Protein AF-A0A9D7FV08-F1 (afdb_monomer_lite)

Sequence (147 aa):
METNSMSLSLPQIPALQTSGFGVEDLQSLSDRTRSGKKLSDQEIQKIGQQFESLLLHQLLSIMRRSIPKTELFGKNSAEGVYQDLFDEKMAEQVAQSGQTGISSSIVEEIQRQQEQVNPSSVGSRFIPLHPSSEKFSPWVSQENSGH

Structure (mmCIF, N/CA/C/O backbone):
data_AF-A0A9D7FV08-F1
#
_entry.id   AF-A0A9D7FV08-F1
#
loop_
_atom_site.group_PDB
_atom_site.id
_atom_site.type_symbol
_atom_site.label_atom_id
_atom_site.label_alt_id
_atom_site.label_comp_id
_atom_site.label_asym_id
_atom_site.label_entity_id
_atom_site.label_seq_id
_atom_site.pdbx_PDB_ins_code
_atom_site.Cartn_x
_atom_site.Cartn_y
_atom_site.Cartn_z
_atom_site.occupancy
_atom_site.B_iso_or_equiv
_atom_site.auth_seq_id
_atom_site.auth_comp_id
_atom_site.auth_asym_id
_atom_site.auth_atom_id
_atom_site.pdbx_PDB_model_num
ATOM 1 N N . MET A 1 1 ? 56.564 25.389 -2.082 1.00 43.34 1 MET A N 1
ATOM 2 C CA . MET A 1 1 ? 55.549 25.104 -3.117 1.00 43.34 1 MET A CA 1
ATOM 3 C C . MET A 1 1 ? 54.684 23.986 -2.569 1.00 43.34 1 MET A C 1
ATOM 5 O O . MET A 1 1 ? 55.066 22.830 -2.667 1.00 43.34 1 MET A O 1
ATOM 9 N N . GLU A 1 2 ? 53.617 24.341 -1.857 1.00 44.69 2 GLU A N 1
ATOM 10 C CA . GLU A 1 2 ? 52.739 23.369 -1.201 1.00 44.69 2 GLU A CA 1
ATOM 11 C C . GLU A 1 2 ? 51.696 22.883 -2.208 1.00 44.69 2 GLU A C 1
ATOM 13 O O . GLU A 1 2 ? 50.932 23.672 -2.765 1.00 44.69 2 GLU A O 1
ATOM 18 N N . THR A 1 3 ? 51.699 21.584 -2.495 1.00 57.91 3 THR A N 1
ATOM 19 C CA . THR A 1 3 ? 50.696 20.943 -3.343 1.00 57.91 3 THR A CA 1
ATOM 20 C C . THR A 1 3 ? 49.408 20.813 -2.543 1.00 57.91 3 THR A C 1
ATOM 22 O O . THR A 1 3 ? 49.222 19.856 -1.788 1.00 57.91 3 THR A O 1
ATOM 25 N N . ASN A 1 4 ? 48.534 21.808 -2.690 1.00 55.84 4 ASN A N 1
ATOM 26 C CA . ASN A 1 4 ? 47.179 21.767 -2.164 1.00 55.84 4 ASN A CA 1
ATOM 27 C C . ASN A 1 4 ? 46.452 20.561 -2.779 1.00 55.84 4 ASN A C 1
ATOM 29 O O . ASN A 1 4 ? 46.075 20.560 -3.951 1.00 55.84 4 ASN A O 1
ATOM 33 N N . SER A 1 5 ? 46.350 19.502 -1.984 1.00 55.91 5 SER A N 1
ATOM 34 C CA . SER A 1 5 ? 45.715 18.246 -2.347 1.00 55.91 5 SER A CA 1
ATOM 35 C C . SER A 1 5 ? 44.211 18.451 -2.228 1.00 55.91 5 SER A C 1
ATOM 37 O O . SER A 1 5 ? 43.653 18.334 -1.141 1.00 55.91 5 SER A O 1
ATOM 39 N N . MET A 1 6 ? 43.558 18.818 -3.332 1.00 56.00 6 MET A N 1
ATOM 40 C CA . MET A 1 6 ? 42.100 18.901 -3.394 1.00 56.00 6 MET A CA 1
ATOM 41 C C . MET A 1 6 ? 41.525 17.495 -3.207 1.00 56.00 6 MET A C 1
ATOM 43 O O . MET A 1 6 ? 41.495 16.688 -4.137 1.00 56.00 6 MET A O 1
ATOM 47 N N . SER A 1 7 ? 41.102 17.186 -1.982 1.00 61.41 7 SER A N 1
ATOM 48 C CA . SER A 1 7 ? 40.322 15.995 -1.685 1.00 61.41 7 SER A CA 1
ATOM 49 C C . SER A 1 7 ? 38.970 16.124 -2.385 1.00 61.41 7 SER A C 1
ATOM 51 O O . SER A 1 7 ? 38.128 16.944 -2.028 1.00 61.41 7 SER A O 1
ATOM 53 N N . LEU A 1 8 ? 38.772 15.322 -3.429 1.00 59.75 8 LEU A N 1
ATOM 54 C CA . LEU A 1 8 ? 37.469 15.112 -4.050 1.00 59.75 8 LEU A CA 1
ATOM 55 C C . LEU A 1 8 ? 36.576 14.392 -3.034 1.00 59.75 8 LEU A C 1
ATOM 57 O O . LEU A 1 8 ? 36.574 13.165 -2.947 1.00 59.75 8 LEU A O 1
ATOM 61 N N . SER A 1 9 ? 35.851 15.161 -2.222 1.00 62.00 9 SER A N 1
ATOM 62 C CA . SER A 1 9 ? 34.785 14.628 -1.386 1.00 62.00 9 SER A CA 1
ATOM 63 C C . SER A 1 9 ? 33.670 14.130 -2.303 1.00 62.00 9 SER A C 1
ATOM 65 O O . SER A 1 9 ? 33.043 14.898 -3.032 1.00 62.00 9 SER A O 1
ATOM 67 N N . LEU A 1 10 ? 33.444 12.813 -2.305 1.00 63.81 10 LEU A N 1
ATOM 68 C CA . LEU A 1 10 ? 32.288 12.238 -2.983 1.00 63.81 10 LEU A CA 1
ATOM 69 C C . LEU A 1 10 ? 31.018 12.892 -2.414 1.00 63.81 10 LEU A C 1
ATOM 71 O O . LEU A 1 10 ? 30.876 12.941 -1.184 1.00 63.81 10 LEU A O 1
ATOM 75 N N . PRO A 1 11 ? 30.085 13.360 -3.266 1.00 57.44 11 PRO A N 1
ATOM 76 C CA . PRO A 1 11 ? 28.785 13.800 -2.792 1.00 57.44 11 PRO A CA 1
ATOM 77 C C . PRO A 1 11 ? 28.150 12.650 -2.007 1.00 57.44 11 PRO A C 1
ATOM 79 O O . PRO A 1 11 ? 28.005 11.538 -2.514 1.00 57.44 11 PRO A O 1
ATOM 82 N N . GLN A 1 12 ? 27.828 12.907 -0.740 1.00 47.84 12 GLN A N 1
ATOM 83 C CA . GLN A 1 12 ? 27.080 11.966 0.079 1.00 47.84 12 GLN A CA 1
ATOM 84 C C . GLN A 1 12 ? 25.683 11.871 -0.528 1.00 47.84 12 GLN A C 1
ATOM 86 O O . GLN A 1 12 ? 24.924 12.838 -0.485 1.00 47.84 12 GLN A O 1
ATOM 91 N N . ILE A 1 13 ? 25.363 10.734 -1.142 1.00 57.72 13 ILE A N 1
ATOM 92 C CA . ILE A 1 13 ? 23.994 10.447 -1.562 1.00 57.72 13 ILE A CA 1
ATOM 93 C C . ILE A 1 13 ? 23.196 10.346 -0.256 1.00 57.72 13 ILE A C 1
ATOM 95 O O . ILE A 1 13 ? 23.526 9.479 0.560 1.00 57.72 13 ILE A O 1
ATOM 99 N N . PRO A 1 14 ? 22.224 11.239 0.011 1.00 55.28 14 PRO A N 1
ATOM 100 C CA . PRO A 1 14 ? 21.409 11.130 1.211 1.00 55.28 14 PRO A CA 1
ATOM 101 C C . PRO A 1 14 ? 20.807 9.729 1.236 1.00 55.28 14 PRO A C 1
ATOM 103 O O . PRO A 1 14 ? 20.305 9.262 0.211 1.00 55.28 14 PRO A O 1
ATOM 106 N N . ALA A 1 15 ? 20.906 9.049 2.383 1.00 54.88 15 ALA A N 1
ATOM 107 C CA . ALA A 1 15 ? 20.242 7.769 2.579 1.00 54.88 15 ALA A CA 1
ATOM 108 C C . ALA A 1 15 ? 18.795 7.947 2.123 1.00 54.88 15 ALA A C 1
ATOM 110 O O . ALA A 1 15 ? 18.100 8.843 2.610 1.00 54.88 15 ALA A O 1
ATOM 111 N N . LEU A 1 16 ? 18.403 7.178 1.108 1.00 51.72 16 LEU A N 1
ATOM 112 C CA . LEU A 1 16 ? 17.084 7.265 0.515 1.00 51.72 16 LEU A CA 1
ATOM 113 C C . LEU A 1 16 ? 16.101 6.997 1.655 1.00 51.72 16 LEU A C 1
ATOM 115 O O . LEU A 1 16 ? 16.036 5.881 2.166 1.00 51.72 16 LEU A O 1
ATOM 119 N N . GLN A 1 17 ? 15.425 8.044 2.131 1.00 48.50 17 GLN A N 1
ATOM 120 C CA . GLN A 1 17 ? 14.395 7.925 3.151 1.00 48.50 17 GLN A CA 1
ATOM 121 C C . GLN A 1 17 ? 13.222 7.237 2.468 1.00 48.50 17 GLN A C 1
ATOM 123 O O . GLN A 1 17 ? 12.327 7.872 1.913 1.00 48.50 17 GLN A O 1
ATOM 128 N N . THR A 1 18 ? 13.290 5.913 2.424 1.00 53.62 18 THR A N 1
ATOM 129 C CA . THR A 1 18 ? 12.169 5.055 2.092 1.00 53.62 18 THR A CA 1
ATOM 130 C C . THR A 1 18 ? 11.127 5.282 3.179 1.00 53.62 18 THR A C 1
ATOM 132 O O . THR A 1 18 ? 11.141 4.683 4.246 1.00 53.62 18 THR A O 1
ATOM 135 N N . SER A 1 19 ? 10.261 6.258 2.936 1.00 52.47 19 SER A N 1
ATOM 136 C CA . SER A 1 19 ? 9.053 6.523 3.711 1.00 52.47 19 SER A CA 1
ATOM 137 C C . SER A 1 19 ? 7.974 5.443 3.520 1.00 52.47 19 SER A C 1
ATOM 139 O O . SER A 1 19 ? 6.914 5.539 4.135 1.00 52.47 19 SER A O 1
ATOM 141 N N . GLY A 1 20 ? 8.245 4.419 2.701 1.00 59.19 20 GLY A N 1
ATOM 142 C CA . GLY A 1 20 ? 7.480 3.177 2.605 1.00 59.19 20 GLY A CA 1
ATOM 143 C C . GLY A 1 20 ? 8.078 2.088 3.486 1.00 59.19 20 GLY A C 1
ATOM 144 O O . GLY A 1 20 ? 9.272 2.130 3.772 1.00 59.19 20 GLY A O 1
ATOM 145 N N . PHE A 1 21 ? 7.219 1.168 3.952 1.00 61.84 21 PHE A N 1
ATOM 146 C CA . PHE A 1 21 ? 7.533 -0.050 4.722 1.00 61.84 21 PHE A CA 1
ATOM 147 C C . PHE A 1 21 ? 8.966 -0.124 5.267 1.00 61.84 21 PHE A C 1
ATOM 149 O O . PHE A 1 21 ? 9.821 -0.862 4.773 1.00 61.84 21 PHE A O 1
ATOM 156 N N . GLY A 1 22 ? 9.229 0.643 6.323 1.00 65.81 22 GLY A N 1
ATOM 157 C CA . GLY A 1 22 ? 10.465 0.483 7.072 1.00 65.81 22 GLY A CA 1
ATOM 158 C C . GLY A 1 22 ? 10.504 -0.903 7.710 1.00 65.81 22 GLY A C 1
ATOM 159 O O . GLY A 1 22 ? 9.480 -1.421 8.171 1.00 65.81 22 GLY A O 1
ATOM 160 N N . VAL A 1 23 ? 11.698 -1.486 7.793 1.00 64.38 23 VAL A N 1
ATOM 161 C CA . VAL A 1 23 ? 11.938 -2.696 8.593 1.00 64.38 23 VAL A CA 1
ATOM 162 C C . VAL A 1 23 ? 11.474 -2.505 10.044 1.00 64.38 23 VAL A C 1
ATOM 164 O O . VAL A 1 23 ? 11.003 -3.460 10.662 1.00 64.38 23 VAL A O 1
ATOM 167 N N . GLU A 1 24 ? 11.506 -1.270 10.556 1.00 70.69 24 GLU A N 1
ATOM 168 C CA . GLU A 1 24 ? 10.971 -0.907 11.868 1.00 70.69 24 GLU A CA 1
ATOM 169 C C . GLU A 1 24 ? 9.457 -1.129 11.996 1.00 70.69 24 GLU A C 1
ATOM 171 O O . GLU A 1 24 ? 8.996 -1.585 13.044 1.00 70.69 24 GLU A O 1
ATOM 176 N N . ASP A 1 25 ? 8.667 -0.836 10.956 1.00 73.62 25 ASP A N 1
ATOM 177 C CA . ASP A 1 25 ? 7.207 -0.959 11.052 1.00 73.62 25 ASP A CA 1
ATOM 178 C C . ASP A 1 25 ? 6.809 -2.435 11.146 1.00 73.62 25 ASP A C 1
ATOM 180 O O . ASP A 1 25 ? 6.019 -2.815 12.010 1.00 73.62 25 ASP A O 1
ATOM 184 N N . LEU A 1 26 ? 7.463 -3.295 10.358 1.00 71.75 26 LEU A N 1
ATOM 185 C CA . LEU A 1 26 ? 7.287 -4.748 10.412 1.00 71.75 26 LEU A CA 1
ATOM 186 C C . LEU A 1 26 ? 7.698 -5.335 11.764 1.00 71.75 26 LEU A C 1
ATOM 188 O O . LEU A 1 26 ? 6.971 -6.164 12.315 1.00 71.75 26 LEU A O 1
ATOM 192 N N . GLN A 1 27 ? 8.834 -4.909 12.320 1.00 77.94 27 GLN A N 1
ATOM 193 C CA . GLN A 1 27 ? 9.280 -5.365 13.639 1.00 77.94 27 GLN A CA 1
ATOM 194 C C . GLN A 1 27 ? 8.284 -4.960 14.729 1.00 77.94 27 GLN A C 1
ATOM 196 O O . GLN A 1 27 ? 7.846 -5.809 15.505 1.00 77.94 27 GLN A O 1
ATOM 201 N N . SER A 1 28 ? 7.824 -3.707 14.718 1.00 77.94 28 SER A N 1
ATOM 202 C CA . SER A 1 28 ? 6.851 -3.223 15.701 1.00 77.94 28 SER A CA 1
ATOM 203 C C . SER A 1 28 ? 5.513 -3.974 15.631 1.00 77.94 28 SER A C 1
ATOM 205 O O . SER A 1 28 ? 4.915 -4.291 16.661 1.00 77.94 28 SER A O 1
ATOM 207 N N . LEU A 1 29 ? 5.049 -4.322 14.427 1.00 74.94 29 LEU A N 1
ATOM 208 C CA . LEU A 1 29 ? 3.842 -5.123 14.216 1.00 74.94 29 LEU A CA 1
ATOM 209 C C . LEU A 1 29 ? 4.030 -6.567 14.703 1.00 74.94 29 LEU A C 1
ATOM 211 O O . LEU A 1 29 ? 3.135 -7.141 15.333 1.00 74.94 29 LEU A O 1
ATOM 215 N N . SER A 1 30 ? 5.209 -7.139 14.461 1.00 78.62 30 SER A N 1
ATOM 216 C CA . SER A 1 30 ? 5.587 -8.487 14.901 1.00 78.62 30 SER A CA 1
ATOM 217 C C . SER A 1 30 ? 5.607 -8.601 16.426 1.00 78.62 30 SER A C 1
ATOM 219 O O . SER A 1 30 ? 5.031 -9.523 17.001 1.00 78.62 30 SER A O 1
ATOM 221 N N . ASP A 1 31 ? 6.208 -7.630 17.111 1.00 82.81 31 ASP A N 1
ATOM 222 C CA . ASP A 1 31 ? 6.286 -7.617 18.575 1.00 82.81 31 ASP A CA 1
ATOM 223 C C . ASP A 1 31 ? 4.902 -7.493 19.225 1.00 82.81 31 ASP A C 1
ATOM 225 O O . ASP A 1 31 ? 4.622 -8.038 20.299 1.00 82.81 31 ASP A O 1
ATOM 229 N N . ARG A 1 32 ? 3.987 -6.799 18.553 1.00 74.50 32 ARG A N 1
ATOM 230 C CA . ARG A 1 32 ? 2.636 -6.543 19.053 1.00 74.50 32 ARG A CA 1
ATOM 231 C C . ARG A 1 32 ? 1.680 -7.698 18.843 1.00 74.50 32 ARG A C 1
ATOM 233 O O . ARG A 1 32 ? 0.945 -8.054 19.762 1.00 74.50 32 ARG A O 1
ATOM 240 N N . THR A 1 33 ? 1.741 -8.320 17.671 1.00 76.50 33 THR A N 1
ATOM 241 C CA . THR A 1 33 ? 1.045 -9.586 17.419 1.00 76.50 33 THR A CA 1
ATOM 242 C C . THR A 1 33 ? 1.539 -10.667 18.382 1.00 76.50 33 THR A C 1
ATOM 244 O O . THR A 1 33 ? 0.728 -11.376 18.975 1.00 76.50 33 THR A O 1
ATOM 247 N N . ARG A 1 34 ? 2.851 -10.723 18.653 1.00 77.38 34 ARG A N 1
ATOM 248 C CA . ARG A 1 34 ? 3.450 -11.669 19.607 1.00 77.38 34 ARG A CA 1
ATOM 249 C C . ARG A 1 34 ? 3.094 -11.397 21.070 1.00 77.38 34 ARG A C 1
ATOM 251 O O . ARG A 1 34 ? 2.969 -12.341 21.844 1.00 77.38 34 ARG A O 1
ATOM 258 N N . SER A 1 35 ? 2.921 -10.136 21.459 1.00 79.25 35 SER A N 1
ATOM 259 C CA . SER A 1 35 ? 2.498 -9.763 22.819 1.00 79.25 35 SER A CA 1
ATOM 260 C C . SER A 1 35 ? 0.992 -9.916 23.062 1.00 79.25 35 SER A C 1
ATOM 262 O O . SER A 1 35 ? 0.535 -9.673 24.178 1.00 79.25 35 SER A O 1
ATOM 264 N N . GLY A 1 36 ? 0.210 -10.324 22.052 1.00 74.81 36 GLY A N 1
ATOM 265 C CA . GLY A 1 36 ? -1.238 -10.533 22.175 1.00 74.81 36 GLY A CA 1
ATOM 266 C C . GLY A 1 36 ? -2.026 -9.244 22.426 1.00 74.81 36 GLY A C 1
ATOM 267 O O . GLY A 1 36 ? -3.189 -9.288 22.830 1.00 74.81 36 GLY A O 1
ATOM 268 N N . LYS A 1 37 ? -1.403 -8.079 22.215 1.00 81.81 37 LYS A N 1
ATOM 269 C CA . LYS A 1 37 ? -2.048 -6.781 22.403 1.00 81.81 37 LYS A CA 1
ATOM 270 C C . LYS A 1 37 ? -2.938 -6.488 21.197 1.00 81.81 37 LYS A C 1
ATOM 272 O O . LYS A 1 37 ? -2.472 -6.546 20.061 1.00 81.81 37 LYS A O 1
ATOM 277 N N . LYS A 1 38 ? -4.200 -6.116 21.445 1.00 83.81 38 LYS A N 1
ATOM 278 C CA . LYS A 1 38 ? -5.101 -5.634 20.385 1.00 83.81 38 LYS A CA 1
ATOM 279 C C . LYS A 1 38 ? -4.453 -4.470 19.632 1.00 83.81 38 LYS A C 1
ATOM 281 O O . LYS A 1 38 ? -3.847 -3.585 20.248 1.00 83.81 38 LYS A O 1
ATOM 286 N N . LEU A 1 39 ? -4.566 -4.492 18.309 1.00 86.50 39 LEU A N 1
ATOM 287 C CA . LEU A 1 39 ? -4.156 -3.363 17.478 1.00 86.50 39 LEU A CA 1
ATOM 288 C C . LEU A 1 39 ? -5.255 -2.296 17.540 1.00 86.50 39 LEU A C 1
ATOM 290 O O . LEU A 1 39 ? -6.430 -2.638 17.622 1.00 86.50 39 LEU A O 1
ATOM 294 N N . SER A 1 40 ? -4.885 -1.020 17.541 1.00 89.12 40 SER A N 1
ATOM 295 C CA . SER A 1 40 ? -5.852 0.069 17.392 1.00 89.12 40 SER A CA 1
ATOM 296 C C . SER A 1 40 ? -6.322 0.175 15.943 1.00 89.12 40 SER A C 1
ATOM 298 O O . SER A 1 40 ? -5.615 -0.242 15.025 1.00 89.12 40 SER A O 1
ATOM 300 N N . ASP A 1 41 ? -7.477 0.800 15.726 1.00 89.50 41 ASP A N 1
ATOM 301 C CA . ASP A 1 41 ? -8.036 0.991 14.383 1.00 89.50 41 ASP A CA 1
ATOM 302 C C . ASP A 1 41 ? -7.081 1.732 13.442 1.00 89.50 41 ASP A C 1
ATOM 304 O O . ASP A 1 41 ? -6.947 1.358 12.280 1.00 89.50 41 ASP A O 1
ATOM 308 N N . GLN A 1 42 ? -6.349 2.730 13.950 1.00 88.81 42 GLN A N 1
ATOM 309 C CA . GLN A 1 42 ? -5.346 3.459 13.166 1.00 88.81 42 GLN A CA 1
ATOM 310 C C . GLN A 1 42 ? -4.231 2.538 12.666 1.00 88.81 42 GLN A C 1
ATOM 312 O O . GLN A 1 42 ? -3.737 2.692 11.554 1.00 88.81 42 GLN A O 1
ATOM 317 N N . GLU A 1 43 ? -3.833 1.564 13.477 1.00 86.56 43 GLU A N 1
ATOM 318 C CA . GLU A 1 43 ? -2.764 0.634 13.127 1.00 86.56 43 GLU A CA 1
ATOM 319 C C . GLU A 1 43 ? -3.267 -0.431 12.163 1.00 86.56 43 GL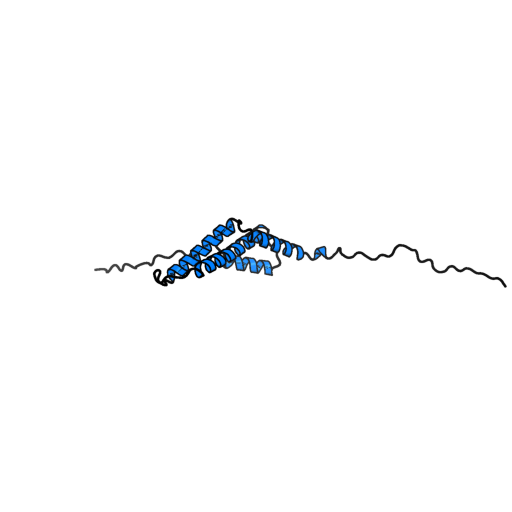U A C 1
ATOM 321 O O . GLU A 1 43 ? -2.567 -0.765 11.214 1.00 86.56 43 GLU A O 1
ATOM 326 N N . ILE A 1 44 ? -4.499 -0.907 12.347 1.00 89.00 44 ILE A N 1
ATOM 327 C CA . ILE A 1 44 ? -5.149 -1.814 11.399 1.00 89.00 44 ILE A CA 1
ATOM 328 C C . ILE A 1 44 ? -5.295 -1.129 10.032 1.00 89.00 44 ILE A C 1
ATOM 330 O O . ILE A 1 44 ? -4.937 -1.715 9.011 1.00 89.00 44 ILE A O 1
ATOM 334 N N . GLN A 1 45 ? -5.729 0.135 10.007 1.00 90.44 45 GLN A N 1
ATOM 335 C CA . GLN A 1 45 ? -5.797 0.944 8.789 1.00 90.44 45 GLN A CA 1
ATOM 336 C C . GLN A 1 45 ? -4.424 1.099 8.135 1.00 90.44 45 GLN A C 1
ATOM 338 O O . GLN A 1 45 ? -4.287 0.891 6.927 1.00 90.44 45 GLN A O 1
ATOM 343 N N . LYS A 1 46 ? -3.398 1.409 8.935 1.00 88.31 46 LYS A N 1
ATOM 344 C CA . LYS A 1 46 ? -2.021 1.530 8.455 1.00 88.31 46 LYS A CA 1
ATOM 345 C C . LYS A 1 46 ? -1.532 0.221 7.835 1.00 88.31 46 LYS A C 1
ATOM 347 O O . LYS A 1 46 ? -0.886 0.272 6.798 1.00 88.31 46 LYS A O 1
ATOM 352 N N . ILE A 1 47 ? -1.841 -0.934 8.431 1.00 88.12 47 ILE A N 1
ATOM 353 C CA . ILE A 1 47 ? -1.498 -2.263 7.893 1.00 88.12 47 ILE A CA 1
ATOM 354 C C . ILE A 1 47 ? -2.217 -2.517 6.567 1.00 88.12 47 ILE A C 1
ATOM 356 O O . ILE A 1 47 ? -1.592 -2.990 5.620 1.00 88.12 47 ILE A O 1
ATOM 360 N N . GLY A 1 48 ? -3.509 -2.190 6.481 1.00 91.00 48 GLY A N 1
ATOM 361 C CA . GLY A 1 48 ? -4.292 -2.355 5.257 1.00 91.00 48 GLY A CA 1
ATOM 362 C C . GLY A 1 48 ? -3.725 -1.541 4.093 1.00 91.00 48 GLY A C 1
ATOM 363 O O . GLY A 1 48 ? -3.472 -2.095 3.025 1.00 91.00 48 GLY A O 1
ATOM 364 N N . GLN A 1 49 ? -3.474 -0.244 4.307 1.00 91.38 49 GLN A N 1
ATOM 365 C CA . GLN A 1 49 ? -2.867 0.646 3.302 1.00 91.38 49 GLN A CA 1
ATOM 366 C C . GLN A 1 49 ? -1.478 0.171 2.884 1.00 91.38 49 GLN A C 1
ATOM 368 O O . GLN A 1 49 ? -1.114 0.188 1.713 1.00 91.38 49 GLN A O 1
ATOM 373 N N . GLN A 1 50 ? -0.699 -0.287 3.854 1.00 87.81 50 GLN A N 1
ATOM 374 C CA . GLN A 1 50 ? 0.606 -0.860 3.609 1.00 87.81 50 GLN A CA 1
ATOM 375 C C . GLN A 1 50 ? 0.504 -2.088 2.700 1.00 87.81 50 GLN A C 1
ATOM 377 O O . GLN A 1 50 ? 1.053 -2.091 1.603 1.00 87.81 50 GLN A O 1
ATOM 382 N N . PHE A 1 51 ? -0.265 -3.102 3.075 1.00 90.38 51 PHE A N 1
ATOM 383 C CA . PHE A 1 51 ? -0.405 -4.295 2.244 1.00 90.38 51 PHE A CA 1
ATOM 384 C C . PHE A 1 51 ? -0.915 -3.982 0.827 1.00 90.38 51 PHE A C 1
ATOM 386 O O . PHE A 1 51 ? -0.429 -4.565 -0.142 1.00 90.38 51 PHE A O 1
ATOM 393 N N . GLU A 1 52 ? -1.839 -3.027 0.692 1.00 92.06 52 GLU A N 1
ATOM 394 C CA . GLU A 1 52 ? -2.278 -2.526 -0.613 1.00 92.06 52 GLU A CA 1
ATOM 395 C C . GLU A 1 52 ? -1.109 -1.962 -1.438 1.00 92.06 52 GLU A C 1
ATOM 397 O O . GLU A 1 52 ? -0.961 -2.334 -2.601 1.00 92.06 52 GLU A O 1
ATOM 402 N N . SER A 1 53 ? -0.230 -1.151 -0.840 1.00 93.12 53 SER A N 1
ATOM 403 C CA . SER A 1 53 ? 0.982 -0.644 -1.503 1.00 93.12 53 SER A CA 1
ATOM 404 C C . SER A 1 53 ? 1.880 -1.779 -2.006 1.00 93.12 53 SER A C 1
ATOM 406 O O . SER A 1 53 ? 2.309 -1.773 -3.159 1.00 93.12 53 SER A O 1
ATOM 408 N N . LEU A 1 54 ? 2.110 -2.817 -1.196 1.00 91.19 54 LEU A N 1
ATOM 409 C CA . LEU A 1 54 ? 2.932 -3.962 -1.607 1.00 91.19 54 LEU A CA 1
ATOM 410 C C . LEU A 1 54 ? 2.335 -4.689 -2.820 1.00 91.19 54 LEU A C 1
ATOM 412 O O . LEU A 1 54 ? 3.048 -5.028 -3.768 1.00 91.19 54 LEU A O 1
ATOM 416 N N . LEU A 1 55 ? 1.023 -4.923 -2.796 1.00 93.75 55 LEU A N 1
ATOM 417 C CA . LEU A 1 55 ? 0.324 -5.564 -3.904 1.00 93.75 55 LEU A CA 1
ATOM 418 C C . LEU A 1 55 ? 0.381 -4.722 -5.177 1.00 93.75 55 LEU A C 1
ATOM 420 O O . LEU A 1 55 ? 0.636 -5.260 -6.255 1.00 93.75 55 LEU A O 1
ATOM 424 N N . LEU A 1 56 ? 0.164 -3.413 -5.058 1.00 94.44 56 LEU A N 1
ATOM 425 C CA . LEU A 1 56 ? 0.228 -2.494 -6.186 1.00 94.44 56 LEU A CA 1
ATOM 426 C C . LEU A 1 56 ? 1.634 -2.418 -6.769 1.00 94.44 56 LEU A C 1
ATOM 428 O O . LEU A 1 56 ? 1.781 -2.494 -7.985 1.00 94.44 56 LEU A O 1
ATOM 432 N N . HIS A 1 57 ? 2.666 -2.359 -5.930 1.00 94.19 57 HIS A N 1
ATOM 433 C CA . HIS A 1 57 ? 4.050 -2.391 -6.386 1.00 94.19 57 HIS A CA 1
ATOM 434 C C . HIS A 1 57 ? 4.340 -3.683 -7.161 1.00 94.19 57 HIS A C 1
ATOM 436 O O . HIS A 1 57 ? 4.851 -3.644 -8.282 1.00 94.19 57 HIS A O 1
ATOM 442 N N . GLN A 1 58 ? 3.932 -4.836 -6.624 1.00 93.56 58 GLN A N 1
ATOM 443 C CA . GLN A 1 58 ? 4.093 -6.118 -7.306 1.00 93.56 58 GLN A CA 1
ATOM 444 C C . GLN A 1 58 ? 3.333 -6.158 -8.641 1.00 93.56 58 GLN A C 1
ATOM 446 O O . GLN A 1 58 ? 3.861 -6.673 -9.631 1.00 93.56 58 GLN A O 1
ATOM 451 N N . LEU A 1 59 ? 2.119 -5.607 -8.688 1.00 94.44 59 LEU A N 1
ATOM 452 C CA . LEU A 1 59 ? 1.312 -5.513 -9.901 1.00 94.44 59 LEU A CA 1
ATOM 453 C C . LEU A 1 59 ? 1.994 -4.636 -10.960 1.00 94.44 59 LEU A C 1
ATOM 455 O O . LEU A 1 59 ? 2.180 -5.091 -12.089 1.00 94.44 59 LEU A O 1
ATOM 459 N N . LEU A 1 60 ? 2.412 -3.420 -10.595 1.00 93.81 60 LEU A N 1
ATOM 460 C CA . LEU A 1 60 ? 3.139 -2.491 -11.469 1.00 93.81 60 LEU A CA 1
ATOM 461 C C . LEU A 1 60 ? 4.414 -3.140 -12.019 1.00 93.81 60 LEU A C 1
ATOM 463 O O . LEU A 1 60 ? 4.638 -3.153 -13.231 1.00 93.81 60 LEU A O 1
ATOM 467 N N . SER A 1 61 ? 5.181 -3.791 -11.145 1.00 91.75 61 SER A N 1
ATOM 468 C CA . SER A 1 61 ? 6.410 -4.495 -11.501 1.00 91.75 61 SER A CA 1
ATOM 469 C C . SER A 1 61 ? 6.155 -5.646 -12.491 1.00 91.75 61 SER A C 1
ATOM 471 O O . SER A 1 61 ? 6.891 -5.813 -13.467 1.00 91.75 61 SER A O 1
ATOM 473 N N . ILE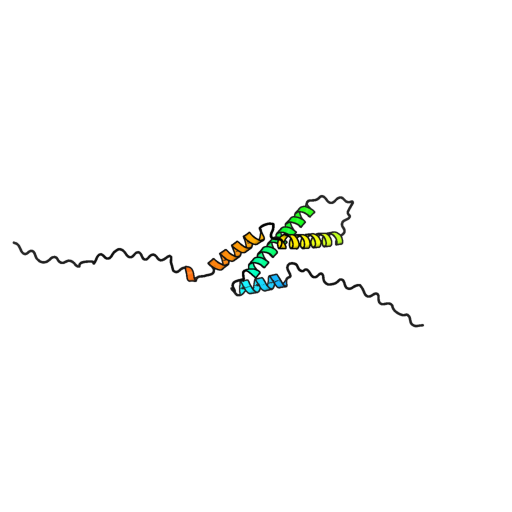 A 1 62 ? 5.083 -6.433 -12.311 1.00 93.88 62 ILE A N 1
ATOM 474 C CA . ILE A 1 62 ? 4.685 -7.487 -13.268 1.00 93.88 62 ILE A CA 1
ATOM 475 C C . ILE A 1 62 ? 4.275 -6.883 -14.613 1.00 93.88 62 ILE A C 1
ATOM 477 O O . ILE A 1 62 ? 4.725 -7.372 -15.655 1.00 93.88 62 ILE A O 1
ATOM 481 N N . MET A 1 63 ? 3.452 -5.832 -14.610 1.00 92.50 63 MET A N 1
ATOM 482 C CA . MET A 1 63 ? 3.016 -5.165 -15.840 1.00 92.50 63 MET A CA 1
ATOM 483 C C . MET A 1 63 ? 4.216 -4.638 -16.630 1.00 92.50 63 MET A C 1
ATOM 485 O O . MET A 1 63 ? 4.320 -4.900 -17.826 1.00 92.50 63 MET A O 1
ATOM 489 N N . ARG A 1 64 ? 5.178 -3.997 -15.956 1.00 87.81 64 ARG A N 1
ATOM 490 C CA . ARG A 1 64 ? 6.418 -3.503 -16.570 1.00 87.81 64 ARG A CA 1
ATOM 491 C C . ARG A 1 64 ? 7.278 -4.631 -17.136 1.00 87.81 64 ARG A C 1
ATOM 493 O O . ARG A 1 64 ? 7.739 -4.533 -18.270 1.00 87.81 64 ARG A O 1
ATOM 500 N N . ARG A 1 65 ? 7.469 -5.723 -16.385 1.00 87.12 65 ARG A N 1
ATOM 501 C CA . ARG A 1 65 ? 8.212 -6.910 -16.858 1.00 87.12 65 ARG A CA 1
ATOM 502 C C . ARG A 1 65 ? 7.566 -7.587 -18.067 1.00 87.12 65 ARG A C 1
ATOM 504 O O . ARG A 1 65 ? 8.269 -8.264 -18.812 1.00 87.12 65 ARG A O 1
ATOM 511 N N . SER A 1 66 ? 6.259 -7.416 -18.252 1.00 89.38 66 SER A N 1
ATOM 512 C CA . SER A 1 66 ? 5.510 -8.001 -19.369 1.00 89.38 66 SER A CA 1
ATOM 513 C C . SER A 1 66 ? 5.690 -7.231 -20.686 1.00 89.38 66 SER A C 1
ATOM 515 O O . SER A 1 66 ? 5.334 -7.751 -21.742 1.00 89.38 66 SER A O 1
ATOM 517 N N . ILE A 1 67 ? 6.255 -6.016 -20.653 1.00 85.25 67 ILE A N 1
ATOM 518 C CA . ILE A 1 67 ? 6.549 -5.223 -21.853 1.00 85.25 67 ILE A CA 1
ATOM 519 C C . ILE A 1 67 ? 7.876 -5.715 -22.468 1.00 85.25 67 ILE A C 1
ATOM 521 O O . ILE A 1 67 ? 8.900 -5.715 -21.777 1.00 85.25 67 ILE A O 1
ATOM 525 N N . PRO A 1 68 ? 7.904 -6.120 -23.756 1.00 78.94 68 PRO A N 1
ATOM 526 C CA . PRO A 1 68 ? 9.129 -6.561 -24.418 1.00 78.94 68 PRO A CA 1
ATOM 527 C C . PRO A 1 68 ? 10.191 -5.459 -24.407 1.00 78.94 68 PRO A C 1
ATOM 529 O O . PRO A 1 68 ? 9.947 -4.344 -24.868 1.00 78.94 68 PRO A O 1
ATOM 532 N N . LYS A 1 69 ? 11.392 -5.774 -23.915 1.00 71.50 69 LYS A N 1
ATOM 533 C CA . LYS A 1 69 ? 12.522 -4.842 -23.955 1.00 71.50 69 LYS A CA 1
ATOM 534 C C . LYS A 1 69 ? 13.113 -4.841 -25.363 1.00 71.50 69 LYS A C 1
ATOM 536 O O . LYS A 1 69 ? 13.656 -5.848 -25.803 1.00 71.50 69 LYS A O 1
ATOM 541 N N . THR A 1 70 ? 13.005 -3.727 -26.077 1.00 65.94 70 THR A N 1
ATOM 542 C CA . THR A 1 70 ? 13.764 -3.510 -27.315 1.00 65.94 70 THR A CA 1
ATOM 543 C C . THR A 1 70 ? 15.217 -3.181 -26.978 1.00 65.94 70 THR A C 1
ATOM 545 O O . THR A 1 70 ? 15.458 -2.331 -26.125 1.00 65.94 70 THR A O 1
ATOM 548 N N . GLU A 1 71 ? 16.172 -3.773 -27.704 1.00 63.47 71 GLU A N 1
ATOM 549 C CA . GLU A 1 71 ? 17.635 -3.556 -27.585 1.00 63.47 71 GLU A CA 1
ATOM 550 C C . GLU A 1 71 ? 18.083 -2.077 -27.722 1.00 63.47 71 GLU A C 1
ATOM 552 O O . GLU A 1 71 ? 19.248 -1.751 -27.517 1.00 63.47 71 GLU A O 1
ATOM 557 N N . LEU A 1 72 ? 17.159 -1.168 -28.052 1.00 63.00 72 LEU A N 1
ATOM 558 C CA . LEU A 1 72 ? 17.344 0.288 -28.072 1.00 63.00 72 LEU A CA 1
ATOM 559 C C . LEU A 1 72 ? 17.599 0.894 -26.684 1.00 63.00 72 LEU A C 1
ATOM 561 O O . LEU A 1 72 ? 18.298 1.898 -26.579 1.00 63.00 72 LEU A O 1
ATOM 565 N N . PHE A 1 73 ? 17.057 0.285 -25.630 1.00 62.38 73 PHE A N 1
ATOM 566 C CA . PHE A 1 73 ? 17.289 0.690 -24.246 1.00 62.38 73 PHE A CA 1
ATOM 567 C C . PHE A 1 73 ? 18.174 -0.382 -23.614 1.00 62.38 73 PHE A C 1
ATOM 569 O O . PHE A 1 73 ? 17.699 -1.419 -23.150 1.00 62.38 73 PHE A O 1
ATOM 576 N N . GLY A 1 74 ? 19.490 -0.187 -23.725 1.00 57.03 74 GLY A N 1
ATOM 577 C CA . GLY A 1 74 ? 20.483 -1.133 -23.223 1.00 57.03 74 GLY A CA 1
ATOM 578 C C . GLY A 1 74 ? 20.246 -1.487 -21.753 1.00 57.03 74 GLY A C 1
ATOM 579 O O . GLY A 1 74 ? 19.744 -0.678 -20.981 1.00 57.03 74 GLY A O 1
ATOM 580 N N . LYS A 1 75 ? 20.620 -2.707 -21.353 1.00 61.47 75 LYS A N 1
ATOM 581 C CA . LYS A 1 75 ? 20.512 -3.194 -19.967 1.00 61.47 75 LYS A CA 1
ATOM 582 C C . LYS A 1 75 ? 21.407 -2.374 -19.025 1.00 61.47 75 LYS A C 1
ATOM 584 O O . LYS A 1 75 ? 22.539 -2.756 -18.745 1.00 61.47 75 LYS A O 1
ATOM 589 N N . ASN A 1 76 ? 20.908 -1.256 -18.524 1.00 68.00 76 ASN A N 1
ATOM 590 C CA . ASN A 1 76 ? 21.519 -0.443 -17.478 1.00 68.00 76 ASN A CA 1
ATOM 591 C C . ASN A 1 76 ? 20.918 -0.838 -16.115 1.00 68.00 76 ASN A C 1
ATOM 593 O O . ASN A 1 76 ? 19.774 -0.538 -15.786 1.00 68.00 76 ASN A O 1
ATOM 597 N N . SER A 1 77 ? 21.706 -1.498 -15.263 1.00 70.88 77 SER A N 1
ATOM 598 C CA . SER A 1 77 ? 21.244 -1.898 -13.921 1.00 70.88 77 SER A CA 1
ATOM 599 C C . SER A 1 77 ? 20.728 -0.720 -13.078 1.00 70.88 77 SER A C 1
ATOM 601 O O . SER A 1 77 ? 19.859 -0.909 -12.235 1.00 70.88 77 SER A O 1
ATOM 603 N N . ALA A 1 78 ? 21.214 0.501 -13.334 1.00 78.75 78 ALA A N 1
ATOM 604 C CA . ALA A 1 78 ? 20.765 1.718 -12.658 1.00 78.75 78 ALA A CA 1
ATOM 605 C C . ALA A 1 78 ? 19.315 2.122 -12.998 1.00 78.75 78 ALA A C 1
ATOM 607 O O . ALA A 1 78 ? 18.607 2.624 -12.130 1.00 78.75 78 ALA A O 1
ATOM 608 N N . GLU A 1 79 ? 18.849 1.890 -14.229 1.00 81.00 79 GLU A N 1
ATOM 609 C CA . GLU A 1 79 ? 17.460 2.188 -14.612 1.00 81.00 79 GLU A CA 1
ATOM 610 C C . GLU A 1 79 ? 16.487 1.206 -13.976 1.00 81.00 79 GLU A C 1
ATOM 612 O O . GLU A 1 79 ? 15.416 1.624 -13.559 1.00 81.00 79 GLU A O 1
ATOM 617 N N . GLY A 1 80 ? 16.868 -0.070 -13.848 1.00 83.25 80 GLY A N 1
ATOM 618 C CA . GLY A 1 80 ? 16.057 -1.058 -13.133 1.00 83.25 80 GLY A CA 1
ATOM 619 C C . GLY A 1 80 ? 15.776 -0.615 -11.697 1.00 83.25 80 GLY A C 1
ATOM 620 O O . GLY A 1 80 ? 14.622 -0.542 -11.296 1.00 83.25 80 GLY A 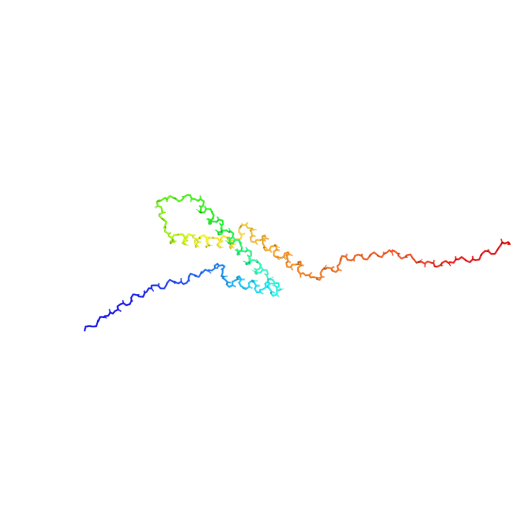O 1
ATOM 621 N N . VAL A 1 81 ? 16.820 -0.194 -10.975 1.00 86.19 81 VAL A N 1
ATOM 622 C CA . VAL A 1 81 ? 16.679 0.332 -9.607 1.00 86.19 81 VAL A CA 1
ATOM 623 C C . VAL A 1 81 ? 15.791 1.579 -9.570 1.00 86.19 81 VAL A C 1
ATOM 625 O O . VAL A 1 81 ? 14.927 1.689 -8.708 1.00 86.19 81 VAL A O 1
ATOM 628 N N . TYR A 1 82 ? 15.968 2.519 -10.502 1.00 87.94 82 TYR A N 1
ATOM 629 C CA . TYR A 1 82 ? 15.120 3.712 -10.566 1.00 87.94 82 TYR A CA 1
ATOM 630 C C . TYR A 1 82 ? 13.648 3.374 -10.850 1.00 87.94 82 TYR A C 1
ATOM 632 O O . TYR A 1 82 ? 12.7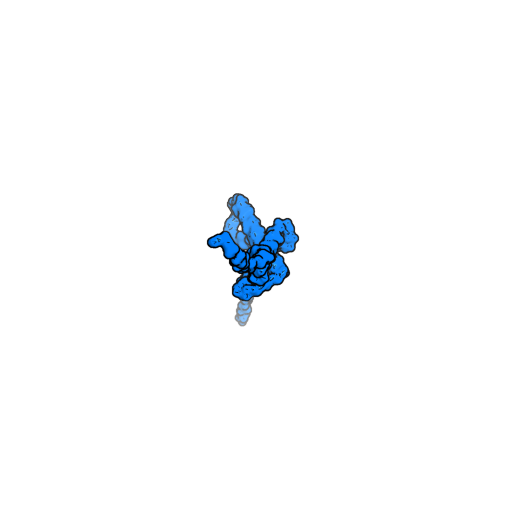60 3.950 -10.228 1.00 87.94 82 TYR A O 1
ATOM 640 N N . GLN A 1 83 ? 13.388 2.452 -11.778 1.00 89.00 83 GLN A N 1
ATOM 641 C CA . GLN A 1 83 ? 12.039 2.010 -12.126 1.00 89.00 83 GLN A CA 1
ATOM 642 C C . GLN A 1 83 ? 11.355 1.315 -10.952 1.00 89.00 83 GLN A C 1
ATOM 644 O O . GLN A 1 83 ? 10.197 1.617 -10.685 1.00 89.00 83 GLN A O 1
ATOM 649 N N . ASP A 1 84 ? 12.073 0.451 -10.235 1.00 88.94 84 ASP A N 1
ATOM 650 C CA . ASP A 1 84 ? 11.550 -0.223 -9.046 1.00 88.94 84 ASP A CA 1
ATOM 651 C C . ASP A 1 84 ? 11.192 0.804 -7.955 1.00 88.94 84 ASP A C 1
ATOM 653 O O . ASP A 1 84 ? 10.081 0.791 -7.432 1.00 88.94 84 ASP A O 1
ATOM 657 N N . LEU A 1 85 ? 12.074 1.777 -7.688 1.00 90.44 85 LEU A N 1
ATOM 658 C CA . LEU A 1 85 ? 11.799 2.866 -6.737 1.00 90.44 85 LEU A CA 1
ATOM 659 C C . LEU A 1 85 ? 10.613 3.742 -7.164 1.00 90.44 85 LEU A C 1
ATOM 661 O O . LEU A 1 85 ? 9.839 4.221 -6.335 1.00 90.44 85 LEU A O 1
ATOM 665 N N . PHE A 1 86 ? 10.475 3.989 -8.464 1.00 91.81 86 PHE A N 1
ATOM 666 C CA . PHE A 1 86 ? 9.357 4.745 -9.009 1.00 91.81 86 PHE A CA 1
ATOM 667 C C . PHE A 1 86 ? 8.033 3.989 -8.846 1.00 91.81 86 PHE A C 1
ATOM 669 O O . PHE A 1 86 ? 7.041 4.582 -8.416 1.00 91.81 86 PHE A O 1
ATOM 676 N N . ASP A 1 87 ? 8.023 2.689 -9.149 1.00 92.44 87 ASP A N 1
ATOM 677 C CA . ASP A 1 87 ? 6.850 1.830 -8.989 1.00 92.44 87 ASP A CA 1
ATOM 678 C C . ASP A 1 87 ? 6.453 1.714 -7.508 1.00 92.44 87 ASP A C 1
ATOM 680 O O . ASP A 1 87 ? 5.267 1.789 -7.189 1.00 92.44 87 ASP A O 1
ATOM 684 N N . GLU A 1 88 ? 7.427 1.626 -6.598 1.00 92.19 88 GLU A N 1
ATOM 685 C CA . GLU A 1 88 ? 7.207 1.659 -5.148 1.00 92.19 88 GLU A CA 1
ATOM 686 C C . GLU A 1 88 ? 6.524 2.963 -4.704 1.00 92.19 88 GLU A C 1
ATOM 688 O O . GLU A 1 88 ? 5.478 2.931 -4.053 1.00 92.19 88 GLU A O 1
ATOM 693 N N . LYS A 1 89 ? 7.046 4.129 -5.111 1.00 91.81 89 LYS A N 1
ATOM 694 C CA . LYS A 1 89 ? 6.440 5.423 -4.747 1.00 91.81 89 LYS A CA 1
ATOM 695 C C . LYS A 1 89 ? 5.067 5.636 -5.355 1.00 91.81 89 LYS A C 1
ATOM 697 O O . LYS A 1 89 ? 4.192 6.203 -4.700 1.00 91.81 89 LYS A O 1
ATOM 702 N N . MET A 1 90 ? 4.848 5.164 -6.574 1.00 93.00 90 MET A N 1
ATOM 703 C CA . MET A 1 90 ? 3.523 5.194 -7.175 1.00 93.00 90 MET A CA 1
ATOM 704 C C . MET A 1 90 ? 2.541 4.320 -6.393 1.00 93.00 90 MET A C 1
ATOM 706 O O . MET A 1 90 ? 1.438 4.772 -6.084 1.00 93.00 90 MET A O 1
ATOM 710 N N . ALA A 1 91 ? 2.945 3.103 -6.035 1.00 92.88 91 ALA A N 1
ATOM 711 C CA . ALA A 1 91 ? 2.123 2.186 -5.262 1.00 92.88 91 ALA A CA 1
ATOM 712 C C . ALA A 1 91 ? 1.752 2.755 -3.885 1.00 92.88 91 ALA A C 1
ATOM 714 O O . ALA A 1 91 ? 0.585 2.692 -3.502 1.00 92.88 91 ALA A O 1
ATOM 715 N N . GLU A 1 92 ? 2.700 3.391 -3.188 1.00 91.25 92 GLU A N 1
ATOM 716 C CA . GLU A 1 92 ? 2.441 4.086 -1.921 1.00 91.25 92 GLU A CA 1
ATOM 717 C C . GLU A 1 92 ? 1.381 5.181 -2.078 1.00 91.25 92 GLU A C 1
ATOM 719 O O . GLU A 1 92 ? 0.438 5.243 -1.291 1.00 91.25 92 GLU A O 1
ATOM 724 N N . GLN A 1 93 ? 1.518 6.043 -3.091 1.00 92.06 93 GLN A N 1
ATOM 725 C CA . GLN A 1 93 ? 0.580 7.146 -3.326 1.00 92.06 93 GLN A CA 1
ATOM 726 C C . GLN A 1 93 ? -0.828 6.637 -3.650 1.00 92.06 93 GLN A C 1
ATOM 728 O O . GLN A 1 93 ? -1.819 7.151 -3.127 1.00 92.06 93 GLN A O 1
ATOM 733 N N . VAL A 1 94 ? -0.930 5.598 -4.483 1.00 92.19 94 VAL A N 1
ATOM 734 C CA . VAL A 1 94 ? -2.223 4.997 -4.828 1.00 92.19 94 VAL A CA 1
ATOM 735 C C . VAL A 1 94 ? -2.841 4.315 -3.607 1.00 92.19 94 VAL A C 1
ATOM 737 O O . VAL A 1 94 ? -4.018 4.537 -3.330 1.00 92.19 94 VAL A O 1
ATOM 740 N N . ALA A 1 95 ? -2.065 3.570 -2.823 1.00 91.62 95 ALA A N 1
ATOM 741 C CA . ALA A 1 95 ? -2.564 2.916 -1.617 1.00 91.62 95 ALA A CA 1
ATOM 742 C C . ALA A 1 95 ? -3.013 3.914 -0.536 1.00 91.62 95 ALA A C 1
ATOM 744 O O . ALA A 1 95 ? -4.028 3.701 0.126 1.00 91.62 95 ALA A O 1
ATOM 745 N N . GLN A 1 96 ? -2.311 5.043 -0.387 1.00 89.88 96 GLN A N 1
ATOM 746 C CA . GLN A 1 96 ? -2.718 6.131 0.513 1.00 89.88 96 GLN A CA 1
ATOM 747 C C . GLN A 1 96 ? -4.059 6.753 0.110 1.00 89.88 96 GLN A C 1
ATOM 749 O O . GLN A 1 96 ? -4.815 7.187 0.979 1.00 89.88 96 GLN A O 1
ATOM 754 N N . SER A 1 97 ? -4.381 6.771 -1.189 1.00 89.44 97 SER A N 1
ATOM 755 C CA . SER A 1 97 ? -5.683 7.248 -1.666 1.00 89.44 97 SER A CA 1
ATOM 756 C C . SER A 1 97 ? -6.846 6.330 -1.265 1.00 89.44 97 SER A C 1
ATOM 758 O O . SER A 1 97 ? -7.990 6.781 -1.239 1.00 89.44 97 SER A O 1
ATOM 760 N N . GLY A 1 98 ? -6.570 5.050 -0.973 1.00 84.38 98 GLY A N 1
ATOM 761 C CA . GLY A 1 98 ? -7.570 4.041 -0.610 1.00 84.38 98 GLY A CA 1
ATOM 762 C C . GLY A 1 98 ? -8.565 3.695 -1.725 1.00 84.38 98 GLY A C 1
ATOM 763 O O . GLY A 1 98 ? -9.589 3.070 -1.459 1.00 84.38 98 GLY A O 1
ATOM 764 N N . GLN A 1 99 ? -8.306 4.104 -2.971 1.00 85.06 99 GLN A N 1
ATOM 765 C CA . GLN A 1 99 ? -9.272 3.980 -4.070 1.00 85.06 99 GLN A CA 1
ATOM 766 C C . GLN A 1 99 ? -9.443 2.553 -4.597 1.00 85.06 99 GLN A C 1
ATOM 768 O O . GLN A 1 99 ? -10.432 2.283 -5.276 1.00 85.06 99 GLN A O 1
ATOM 773 N N . THR A 1 100 ? -8.524 1.628 -4.304 1.00 86.75 100 THR A N 1
ATOM 774 C CA . THR A 1 100 ? -8.637 0.251 -4.814 1.00 86.75 100 THR A CA 1
ATOM 775 C C . THR A 1 100 ? -9.554 -0.633 -3.963 1.00 86.75 100 THR A C 1
ATOM 777 O O . THR A 1 100 ? -9.987 -1.683 -4.432 1.00 86.75 100 THR A O 1
ATOM 780 N N . GLY A 1 101 ? -9.859 -0.231 -2.719 1.00 88.31 101 GLY A N 1
ATOM 781 C CA . GLY A 1 101 ? -10.706 -0.993 -1.787 1.00 88.31 101 GLY A CA 1
ATOM 782 C C . GLY A 1 101 ? -10.060 -2.265 -1.214 1.00 88.31 101 GLY A C 1
ATOM 783 O O . GLY A 1 101 ? -10.700 -3.036 -0.492 1.00 88.31 101 GLY A O 1
ATOM 784 N N . ILE A 1 102 ? -8.783 -2.509 -1.514 1.00 92.25 102 ILE A N 1
ATOM 785 C CA . ILE A 1 102 ? -8.048 -3.661 -0.983 1.00 92.25 102 ILE A CA 1
ATOM 786 C C . ILE A 1 102 ? -7.716 -3.435 0.494 1.00 92.25 102 ILE A C 1
ATOM 788 O O . ILE A 1 102 ? -7.966 -4.319 1.317 1.00 92.25 102 ILE A O 1
ATOM 792 N N . SER A 1 103 ? -7.223 -2.245 0.855 1.00 92.38 103 SER A N 1
ATOM 793 C CA . SER A 1 103 ? -6.938 -1.899 2.252 1.00 92.38 103 SER A CA 1
ATOM 794 C C . SER A 1 103 ? -8.160 -2.040 3.153 1.00 92.38 103 SER A C 1
ATOM 796 O O . SER A 1 103 ? -8.035 -2.612 4.233 1.00 92.38 103 SER A O 1
ATOM 798 N N . SER A 1 104 ? -9.345 -1.603 2.716 1.00 91.88 104 SER A N 1
ATOM 799 C CA . SER A 1 104 ? -10.577 -1.735 3.506 1.00 91.88 104 SER A CA 1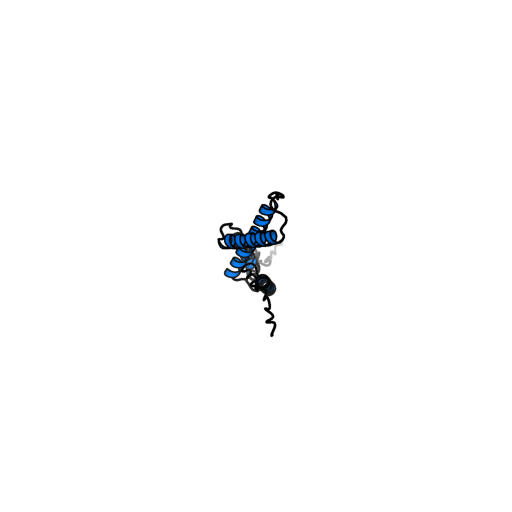
ATOM 800 C C . SER A 1 104 ? -10.947 -3.194 3.763 1.00 91.88 104 SER A C 1
ATOM 802 O O . SER A 1 104 ? -11.257 -3.554 4.894 1.00 91.88 104 SER A O 1
ATOM 804 N N . SER A 1 105 ? -10.825 -4.058 2.752 1.00 93.12 105 SER A N 1
ATOM 805 C CA . SER A 1 105 ? -11.117 -5.492 2.891 1.00 93.12 105 SER A CA 1
ATOM 806 C C . SER A 1 105 ? -10.203 -6.169 3.923 1.00 93.12 105 SER A C 1
ATOM 808 O O . SER A 1 105 ? -10.634 -7.038 4.681 1.00 93.12 105 SER A O 1
ATOM 810 N N . ILE A 1 106 ? -8.937 -5.749 3.981 1.00 91.62 106 ILE A N 1
ATOM 811 C CA . ILE A 1 106 ? -7.948 -6.255 4.943 1.00 91.62 106 ILE A CA 1
ATOM 812 C C . ILE A 1 106 ? -8.223 -5.722 6.344 1.00 91.62 106 ILE A C 1
ATOM 814 O O . ILE A 1 106 ? -8.146 -6.477 7.310 1.00 91.62 106 ILE A O 1
ATOM 818 N N . VAL A 1 107 ? -8.560 -4.436 6.456 1.00 93.00 107 VAL A N 1
ATOM 819 C CA . VAL A 1 107 ? -8.938 -3.809 7.728 1.00 93.00 107 VAL A CA 1
ATOM 820 C C . VAL A 1 107 ? -10.107 -4.552 8.358 1.00 93.00 107 VAL A C 1
ATOM 822 O O . VAL A 1 107 ? -10.022 -4.951 9.519 1.00 93.00 107 VAL A O 1
ATOM 825 N N . GLU A 1 108 ? -11.156 -4.801 7.576 1.00 93.19 108 GLU A N 1
ATOM 826 C CA . GLU A 1 108 ? -12.323 -5.547 8.034 1.00 93.19 108 GLU A CA 1
ATOM 827 C C . GLU A 1 108 ? -11.958 -6.957 8.503 1.00 93.19 108 GLU A C 1
ATOM 829 O O . GLU A 1 108 ? -12.455 -7.422 9.528 1.00 93.19 108 GLU A O 1
ATOM 834 N N . GLU A 1 109 ? -11.085 -7.652 7.772 1.00 91.06 109 GLU A N 1
ATOM 835 C CA . GLU A 1 109 ? -10.679 -9.006 8.138 1.00 91.06 109 GLU A CA 1
ATOM 836 C C . GLU A 1 109 ? -9.872 -9.034 9.440 1.00 91.06 109 GLU A C 1
ATOM 838 O O . GLU A 1 109 ? -10.135 -9.859 10.317 1.00 91.06 109 GLU A O 1
ATOM 843 N N . ILE A 1 110 ? -8.941 -8.095 9.621 1.00 89.19 110 ILE A N 1
ATOM 844 C CA . ILE A 1 110 ? -8.165 -7.984 10.860 1.00 89.19 110 ILE A CA 1
ATOM 845 C C . ILE A 1 110 ? -9.086 -7.654 12.043 1.00 89.19 110 ILE A C 1
ATOM 847 O O . ILE A 1 110 ? -8.944 -8.255 13.111 1.00 89.19 110 ILE A O 1
ATOM 851 N N . GLN A 1 111 ? -10.047 -6.741 11.867 1.00 90.94 111 GLN A N 1
ATOM 852 C CA . GLN A 1 111 ? -11.028 -6.404 12.904 1.00 90.94 111 GLN A CA 1
ATOM 853 C C . GLN A 1 111 ? -11.877 -7.623 13.290 1.00 90.94 111 GLN A C 1
ATOM 855 O O . GLN A 1 111 ? -11.958 -7.959 14.475 1.00 90.94 111 GLN A O 1
ATOM 860 N N . ARG A 1 112 ? -12.412 -8.361 12.304 1.00 90.75 112 ARG A N 1
ATOM 861 C CA . ARG A 1 112 ? -13.163 -9.608 12.541 1.00 90.75 112 ARG A CA 1
ATOM 862 C C . ARG A 1 112 ? -12.353 -10.627 13.343 1.00 90.75 112 ARG A C 1
ATOM 864 O O . ARG A 1 112 ? -12.881 -11.239 14.272 1.00 90.75 112 ARG A O 1
ATOM 871 N N . GLN A 1 113 ? -11.074 -10.812 13.021 1.00 87.31 113 GLN A N 1
ATOM 872 C CA . GLN A 1 113 ? -10.215 -11.759 13.738 1.00 87.31 113 GLN A CA 1
ATOM 873 C C . GLN A 1 113 ? -9.933 -11.319 15.180 1.00 87.31 113 GLN A C 1
ATOM 875 O O . GLN A 1 113 ? -9.947 -12.148 16.089 1.00 87.31 113 GLN A O 1
ATOM 880 N N . GLN A 1 114 ? -9.733 -10.023 15.430 1.00 83.62 114 GLN A N 1
ATOM 881 C CA . GLN A 1 114 ? -9.514 -9.515 16.788 1.00 83.62 114 GLN A CA 1
ATOM 882 C C . GLN A 1 114 ? -10.734 -9.655 17.704 1.00 83.62 114 GLN A C 1
ATOM 884 O O . GLN A 1 114 ? -10.579 -9.826 18.917 1.00 83.62 114 GLN A O 1
ATOM 889 N N . GLU A 1 115 ? -11.942 -9.587 17.148 1.00 81.81 115 GLU A N 1
ATOM 890 C CA . 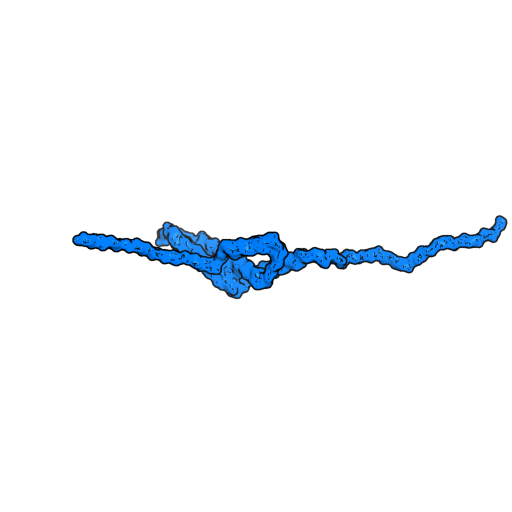GLU A 1 115 ? -13.183 -9.811 17.892 1.00 81.81 115 GLU A CA 1
ATOM 891 C C . GLU A 1 115 ? -13.364 -11.283 18.286 1.00 81.81 115 GLU A C 1
ATOM 893 O O . GLU A 1 115 ? -13.845 -11.574 19.383 1.00 81.81 115 GLU A O 1
ATOM 898 N N . GLN A 1 116 ? -12.907 -12.216 17.445 1.00 69.88 116 GLN A N 1
ATOM 899 C CA . GLN A 1 116 ? -12.963 -13.656 17.722 1.00 69.88 116 GLN A CA 1
ATOM 900 C C . GLN A 1 116 ? -11.950 -14.119 18.784 1.00 69.88 116 GLN A C 1
ATOM 902 O O . GLN A 1 116 ? -12.161 -15.149 19.422 1.00 69.88 116 GLN A O 1
ATOM 907 N N . VAL A 1 117 ? -10.899 -13.338 19.056 1.00 61.62 117 VAL A N 1
ATOM 908 C CA . VAL A 1 117 ? -9.902 -13.602 20.119 1.00 61.62 117 VAL A CA 1
ATOM 909 C C . VAL A 1 117 ? -10.413 -13.184 21.516 1.00 61.62 117 VAL A C 1
ATOM 911 O O . VAL A 1 117 ? -9.654 -13.104 22.477 1.00 61.62 117 VAL A O 1
ATOM 914 N N . ASN A 1 118 ? -11.720 -12.950 21.682 1.00 51.16 118 ASN A N 1
ATOM 915 C CA . ASN A 1 118 ? -12.348 -12.699 22.980 1.00 51.16 118 ASN A CA 1
ATOM 916 C C . ASN A 1 118 ? -12.966 -14.006 23.539 1.00 51.16 118 ASN A C 1
ATOM 918 O O . ASN A 1 118 ? -14.109 -14.330 23.210 1.00 51.16 118 ASN A O 1
ATOM 922 N N . PRO A 1 119 ? -12.267 -14.781 24.399 1.00 54.34 119 PRO A N 1
ATOM 923 C CA . PRO A 1 119 ? -12.802 -16.030 24.958 1.00 54.34 119 PRO A CA 1
ATOM 924 C C . PRO A 1 119 ? -14.014 -15.835 25.892 1.00 54.34 119 PRO A C 1
ATOM 926 O O . PRO A 1 119 ? -14.632 -16.810 26.312 1.00 54.34 119 PRO A O 1
ATOM 929 N N . SER A 1 120 ? -14.405 -14.598 26.206 1.00 54.59 120 SER A N 1
ATOM 930 C CA . SER A 1 120 ? -15.521 -14.275 27.105 1.00 54.59 120 SER A CA 1
ATOM 931 C C . SER A 1 120 ? -16.922 -14.393 26.483 1.00 54.59 120 SER A C 1
ATOM 933 O O . SER A 1 120 ? -17.901 -14.238 27.208 1.00 54.59 120 SER A O 1
ATOM 935 N N . SER A 1 121 ? -17.068 -14.721 25.193 1.00 56.03 121 SER A N 1
ATOM 936 C CA . SER A 1 121 ? -18.386 -14.968 24.567 1.00 56.03 121 SER A CA 1
ATOM 937 C C . SER A 1 121 ? -18.690 -16.445 24.270 1.00 56.03 121 SER A C 1
ATOM 939 O O . SER A 1 121 ? -19.768 -16.767 23.770 1.00 56.03 121 SER A O 1
ATOM 941 N N . VAL A 1 122 ? -17.817 -17.379 24.672 1.00 55.03 122 VAL A N 1
ATOM 942 C CA . VAL A 1 122 ? -18.114 -18.829 24.615 1.00 55.03 122 VAL A CA 1
ATOM 943 C C . VAL A 1 122 ? -19.220 -19.231 25.620 1.00 55.03 122 VAL A C 1
ATOM 945 O O . VAL A 1 122 ? -19.790 -20.315 25.527 1.00 55.03 122 VAL A O 1
ATOM 948 N N . GLY A 1 123 ? -19.599 -18.337 26.539 1.00 55.41 123 GLY A N 1
ATOM 949 C CA . GLY A 1 123 ? -20.490 -18.612 27.671 1.00 55.41 123 GLY A CA 1
ATOM 950 C C . GLY A 1 123 ? -22.007 -18.639 27.432 1.00 55.41 123 GLY A C 1
ATOM 951 O O . GLY A 1 123 ? -22.722 -18.887 28.396 1.00 55.41 123 GLY A O 1
ATOM 952 N N . SER A 1 124 ? -22.532 -18.426 26.219 1.00 57.75 124 SER A N 1
ATOM 953 C CA . SER A 1 124 ? -24.000 -18.282 26.039 1.00 57.75 124 SER A CA 1
ATOM 954 C C . SER A 1 124 ? -24.652 -19.247 25.047 1.00 57.75 124 SER A C 1
ATOM 956 O O . SER A 1 124 ? -25.807 -19.057 24.678 1.00 57.75 124 SER A O 1
ATOM 958 N N . ARG A 1 125 ? -23.962 -20.318 24.632 1.00 57.38 125 ARG A N 1
ATOM 959 C CA . ARG A 1 125 ? -24.589 -21.414 23.859 1.00 57.38 125 ARG A CA 1
ATOM 960 C C . ARG A 1 125 ? -24.985 -22.625 24.705 1.00 57.38 125 ARG A C 1
ATOM 962 O O . ARG A 1 125 ? -25.310 -23.672 24.156 1.00 57.38 125 ARG A O 1
ATOM 969 N N . PHE A 1 126 ? -24.994 -22.489 26.029 1.00 61.97 126 PHE A N 1
ATOM 970 C CA . PHE A 1 126 ? -25.618 -23.479 26.897 1.00 61.97 126 PHE A CA 1
ATOM 971 C C . PHE A 1 126 ? -27.095 -23.123 27.062 1.00 61.97 126 PHE A C 1
ATOM 973 O O . PHE A 1 126 ? -27.455 -22.288 27.887 1.00 61.97 126 PHE A O 1
ATOM 980 N N . ILE A 1 127 ? -27.949 -23.740 26.246 1.00 66.75 127 ILE A N 1
ATOM 981 C CA . ILE A 1 127 ? -29.371 -23.861 26.565 1.00 66.75 127 ILE A CA 1
ATOM 982 C C . ILE A 1 127 ? -29.457 -25.078 27.493 1.00 66.75 127 ILE A C 1
ATOM 984 O O . ILE A 1 127 ? -29.307 -26.200 27.001 1.00 66.75 127 ILE A O 1
ATOM 988 N N . PRO A 1 128 ? -29.631 -24.918 28.818 1.00 60.12 128 PRO A N 1
ATOM 989 C CA . PRO A 1 128 ? -29.922 -26.066 29.657 1.00 60.12 128 PRO A CA 1
ATOM 990 C C . PRO A 1 128 ? -31.227 -26.693 29.166 1.00 60.12 128 PRO A C 1
ATOM 992 O O . PRO A 1 128 ? -32.284 -26.062 29.199 1.00 60.12 128 PRO A O 1
ATOM 995 N N . LEU A 1 129 ? -31.157 -27.951 28.731 1.00 58.41 129 LEU A N 1
ATOM 996 C CA . LEU A 1 129 ? -32.315 -28.836 28.675 1.00 58.41 129 LEU A CA 1
ATOM 997 C C . LEU A 1 129 ? -32.781 -29.055 30.118 1.00 58.41 129 LEU A C 1
ATOM 999 O O . LEU A 1 129 ? -32.404 -30.025 30.766 1.00 58.41 129 LEU A O 1
ATOM 1003 N N . HIS A 1 130 ? -33.563 -28.119 30.647 1.00 67.00 130 HIS A N 1
ATOM 1004 C CA . HIS A 1 130 ? -34.443 -28.404 31.766 1.00 67.00 130 HIS A CA 1
ATOM 1005 C C . HIS A 1 130 ? -35.751 -28.942 31.170 1.00 67.00 130 HIS A C 1
ATOM 1007 O O . HIS A 1 130 ? -36.518 -28.154 30.607 1.00 67.00 130 HIS A O 1
ATOM 1013 N N . PRO A 1 131 ? -36.021 -30.260 31.234 1.00 56.66 131 PRO A N 1
ATOM 1014 C CA . PRO A 1 131 ? -37.376 -30.737 31.040 1.00 56.66 131 PRO A CA 1
ATOM 1015 C C . PRO A 1 131 ? -38.245 -30.213 32.187 1.00 56.66 131 PRO A C 1
ATOM 1017 O O . PRO A 1 131 ? -37.861 -30.279 33.352 1.00 56.66 131 PRO A O 1
ATOM 1020 N N . SER A 1 132 ? -39.389 -29.661 31.792 1.00 57.44 132 SER A N 1
ATOM 1021 C CA . SER A 1 132 ? -40.469 -29.089 32.589 1.00 57.44 132 SER A CA 1
ATOM 1022 C C . SER A 1 132 ? -40.679 -29.686 33.981 1.00 57.44 132 SER A C 1
ATOM 1024 O O . SER A 1 132 ? -40.564 -30.885 34.214 1.00 57.44 132 SER A O 1
ATOM 1026 N N . SER A 1 133 ? -41.110 -28.800 34.874 1.00 65.75 133 SER A N 1
ATOM 1027 C CA . SER A 1 133 ? -41.479 -28.995 36.273 1.00 65.75 133 SER A CA 1
ATOM 1028 C C . SER A 1 133 ? -42.655 -29.956 36.513 1.00 65.75 133 SER A C 1
ATOM 1030 O O . SER A 1 133 ? -43.661 -29.566 37.113 1.00 65.75 133 SER A O 1
ATOM 1032 N N . GLU A 1 134 ? -42.551 -31.215 36.107 1.00 57.56 134 GLU A N 1
ATOM 1033 C CA . GLU A 1 134 ? -43.477 -32.246 36.565 1.00 57.56 134 GLU A CA 1
ATOM 1034 C C . GLU A 1 134 ? -42.911 -32.915 37.813 1.00 57.56 134 GLU A C 1
ATOM 1036 O O . GLU A 1 134 ? -41.972 -33.708 37.794 1.00 57.56 134 GLU A O 1
ATOM 1041 N N . LYS A 1 135 ? -43.482 -32.503 38.946 1.00 56.09 135 LYS A N 1
ATOM 1042 C CA . LYS A 1 135 ? -43.224 -33.046 40.274 1.00 56.09 135 LYS A CA 1
ATOM 1043 C C . LYS A 1 135 ? -43.456 -34.557 40.238 1.00 56.09 135 LYS A C 1
ATOM 1045 O O . LYS A 1 135 ? -44.599 -35.010 40.203 1.00 56.09 135 LYS A O 1
ATOM 1050 N N . PHE A 1 136 ? -42.370 -35.325 40.263 1.00 55.94 136 PHE A N 1
ATOM 1051 C CA . PHE A 1 136 ? -42.410 -36.768 40.458 1.00 55.94 136 PHE A CA 1
ATOM 1052 C C . PHE A 1 136 ? -43.158 -37.060 41.764 1.00 55.94 136 PHE A C 1
ATOM 1054 O O . PHE A 1 136 ? -42.681 -36.727 42.850 1.00 55.94 136 PHE A O 1
ATOM 1061 N N . SER A 1 137 ? -44.361 -37.621 41.652 1.00 61.16 137 SER A N 1
ATOM 1062 C CA . SER A 1 137 ? -45.155 -38.045 42.803 1.00 61.16 137 SER A CA 1
ATOM 1063 C C . SER A 1 137 ? -44.756 -39.486 43.135 1.00 61.16 137 SER A C 1
ATOM 1065 O O . SER A 1 137 ? -44.961 -40.362 42.292 1.00 61.16 137 SER A O 1
ATOM 1067 N N . PRO A 1 138 ? -44.161 -39.770 44.309 1.00 51.72 138 PRO A N 1
ATOM 1068 C CA . PRO A 1 138 ? -43.842 -41.136 44.697 1.00 51.72 138 PRO A CA 1
ATOM 1069 C C . PRO A 1 138 ? -45.148 -41.893 44.945 1.00 51.72 138 PRO A C 1
ATOM 1071 O O . PRO A 1 138 ? -46.047 -41.376 45.605 1.00 51.72 138 PRO A O 1
ATOM 1074 N N . TRP A 1 139 ? -45.234 -43.100 44.390 1.00 57.56 139 TRP A N 1
ATOM 1075 C CA . TRP A 1 139 ? -46.350 -44.039 44.473 1.00 57.56 139 TRP A CA 1
ATOM 1076 C C . TRP A 1 139 ? -47.110 -43.992 45.807 1.00 57.56 139 TRP A C 1
ATOM 1078 O O . TRP A 1 139 ? -46.670 -44.548 46.811 1.00 57.56 139 TRP A O 1
ATOM 1088 N N . VAL A 1 140 ? -48.297 -43.388 45.786 1.00 64.50 140 VAL A N 1
ATOM 1089 C CA . VAL A 1 140 ? -49.362 -43.684 46.744 1.00 64.50 140 VAL A CA 1
ATOM 1090 C C . VAL A 1 140 ? -50.287 -44.681 46.059 1.00 64.50 140 VAL A C 1
ATOM 1092 O O . VAL A 1 140 ? -51.072 -44.334 45.183 1.00 64.50 140 VAL A O 1
ATOM 1095 N N . SER A 1 141 ? -50.175 -45.947 46.443 1.00 57.62 141 SER A N 1
ATOM 1096 C CA . SER A 1 141 ? -51.257 -46.918 46.303 1.00 57.62 141 SER A CA 1
ATOM 1097 C C . SER A 1 141 ? -51.538 -47.456 47.693 1.00 57.62 141 SER A C 1
ATOM 1099 O O . SER A 1 141 ? -50.935 -48.420 48.158 1.00 57.62 141 SER A O 1
ATOM 1101 N N . GLN A 1 142 ? -52.406 -46.718 48.379 1.00 59.50 142 GLN A N 1
ATOM 1102 C CA . GLN A 1 142 ? -53.111 -47.173 49.560 1.00 59.50 142 GLN A CA 1
ATOM 1103 C C . GLN A 1 142 ? -54.017 -48.339 49.128 1.00 59.50 142 GLN A C 1
ATOM 1105 O O . GLN A 1 142 ? -54.806 -48.200 48.200 1.00 59.50 142 GLN A O 1
ATOM 1110 N N . GLU A 1 143 ? -53.810 -49.489 49.763 1.00 53.28 143 GLU A N 1
ATOM 1111 C CA . GLU A 1 143 ? -54.860 -50.332 50.337 1.00 53.28 143 GLU A CA 1
ATOM 1112 C C . GLU A 1 143 ? -56.123 -50.575 49.486 1.00 53.28 143 GLU A C 1
ATOM 1114 O O . GLU A 1 143 ? -57.032 -49.753 49.422 1.00 53.28 143 GLU A O 1
ATOM 1119 N N . ASN A 1 144 ? -56.239 -51.788 48.937 1.00 47.06 144 ASN A N 1
ATOM 1120 C CA . ASN A 1 144 ? -57.545 -52.407 48.739 1.00 47.06 144 ASN A CA 1
ATOM 1121 C C . ASN A 1 144 ? -57.529 -53.818 49.338 1.00 47.06 144 ASN A C 1
ATOM 1123 O O . ASN A 1 144 ? -57.143 -54.792 48.692 1.00 47.06 144 ASN A O 1
ATOM 1127 N N . SER A 1 145 ? -57.913 -53.880 50.614 1.00 55.06 145 SER A N 1
ATOM 1128 C CA . SER A 1 145 ? -58.438 -55.075 51.268 1.00 55.06 145 SER A CA 1
ATOM 1129 C C . SER A 1 145 ? -59.817 -55.373 50.686 1.00 55.06 145 SER A C 1
ATOM 1131 O O . SER A 1 145 ? -60.708 -54.526 50.742 1.00 55.06 145 SER A O 1
ATOM 1133 N N . GLY A 1 146 ? -60.000 -56.570 50.133 1.00 50.97 146 GLY A N 1
ATOM 1134 C CA . GLY A 1 146 ? -61.310 -57.000 49.665 1.00 50.97 146 GLY A CA 1
ATOM 1135 C C . GLY A 1 146 ? -61.317 -58.341 48.946 1.00 50.97 146 GLY A C 1
ATOM 1136 O O . GLY A 1 146 ? -61.640 -58.361 47.762 1.00 50.97 146 GLY A O 1
ATOM 1137 N N . HIS A 1 147 ? -60.988 -59.425 49.654 1.00 44.97 147 HIS A N 1
ATOM 1138 C CA . HIS A 1 147 ? -61.795 -60.648 49.864 1.00 44.97 147 HIS A CA 1
ATOM 1139 C C . HIS A 1 147 ? -60.954 -61.690 50.610 1.00 44.97 147 HIS A C 1
ATOM 1141 O O . HIS A 1 147 ? -59.805 -61.936 50.180 1.00 44.97 147 HIS A O 1
#

Secondary structure (DSSP, 8-state):
-------------------SS-HHHHHHHHHHHHTTPPPPHHHHHHHHHHHHHHHHHHHHHHHHHTS---TTS---HHHHHHHHHHHHHHHHHHHHHTTTSHHHHHHHHHHHHHHHT-GGGGGG-----------------------

Radius of gyration: 34.24 Å; chains: 1; bounding box: 117×86×79 Å

pLDDT: mean 74.62, std 15.77, range [43.34, 94.44]

Foldseek 3Di:
DDDPPPPPDDPDPPDPPCPADDPVLVVVVVVCVVVLHDDDLVNLLVVLLNVQLVVQLVVQVVVVVPDDDDCVDPPDVVVVVVSSVVSSVVSSVVSVVCVVVRSVVSSVVSVVVNVVPPPVPVPPPDPPPDDDDDPPDPDDDDDDDDD